Protein AF-A0A1L3GF11-F1 (afdb_monomer_lite)

Organism: Syntrophotalea acetylenica (NCBI:txid29542)

pLDDT: mean 91.68, std 8.53, range [42.62, 98.06]

Structure (mmCIF, N/CA/C/O backbone):
data_AF-A0A1L3GF11-F1
#
_entry.id   AF-A0A1L3GF11-F1
#
loop_
_atom_site.group_PDB
_atom_site.id
_atom_site.type_symbol
_atom_site.label_atom_id
_atom_site.label_alt_id
_atom_site.label_comp_id
_atom_site.label_asym_id
_atom_site.label_entity_id
_atom_site.label_seq_id
_atom_site.pdbx_PDB_ins_code
_atom_site.Cartn_x
_atom_site.Cartn_y
_a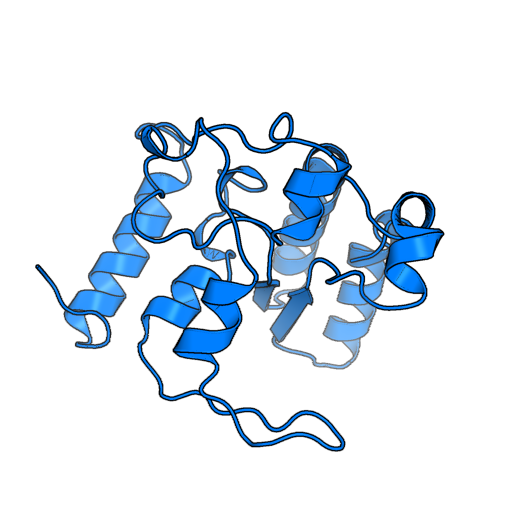tom_site.Cartn_z
_atom_site.occupancy
_atom_site.B_iso_or_equiv
_atom_site.auth_seq_id
_atom_site.auth_comp_id
_atom_site.auth_asym_id
_atom_site.auth_atom_id
_atom_site.pdbx_PDB_model_num
ATOM 1 N N . MET A 1 1 ? 3.833 -5.195 6.560 1.00 92.50 1 MET A N 1
ATOM 2 C CA . MET A 1 1 ? 3.143 -6.460 6.223 1.00 92.50 1 MET A 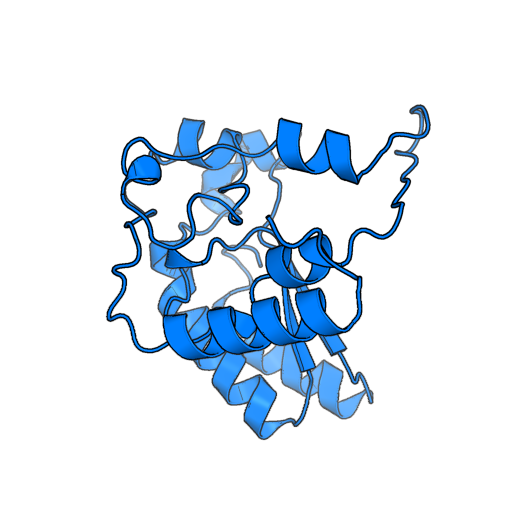CA 1
ATOM 3 C C . MET A 1 1 ? 4.131 -7.422 5.569 1.00 92.50 1 MET A C 1
ATOM 5 O O . MET A 1 1 ? 4.321 -7.370 4.363 1.00 92.50 1 MET A O 1
ATOM 9 N N . SER A 1 2 ? 4.842 -8.232 6.353 1.00 92.56 2 SER A N 1
ATOM 10 C CA . SER A 1 2 ? 5.768 -9.237 5.811 1.00 92.56 2 SER A CA 1
ATOM 11 C C . SER A 1 2 ? 5.045 -10.567 5.609 1.00 92.56 2 SER A C 1
ATOM 13 O O . SER A 1 2 ? 4.035 -10.832 6.258 1.00 92.56 2 SER A O 1
ATOM 15 N N . ARG A 1 3 ? 5.593 -11.444 4.765 1.00 93.06 3 ARG A N 1
ATOM 16 C CA . ARG A 1 3 ? 5.060 -12.791 4.512 1.00 93.06 3 ARG A CA 1
ATOM 17 C C . ARG A 1 3 ? 4.774 -13.547 5.817 1.00 93.06 3 ARG A C 1
ATOM 19 O O . ARG A 1 3 ? 3.731 -14.172 5.949 1.00 93.06 3 ARG A O 1
ATOM 26 N N . GLY A 1 4 ? 5.661 -13.424 6.807 1.00 91.56 4 GLY A N 1
ATOM 27 C CA . GLY A 1 4 ? 5.532 -14.096 8.103 1.00 91.56 4 GLY A CA 1
ATOM 28 C C . GLY A 1 4 ? 4.427 -13.565 9.026 1.00 91.56 4 GLY A C 1
ATOM 29 O O . GLY A 1 4 ? 4.108 -14.237 10.005 1.00 91.56 4 GLY A O 1
ATOM 30 N N . ASN A 1 5 ? 3.847 -12.387 8.759 1.00 91.62 5 ASN A N 1
ATOM 31 C CA . ASN A 1 5 ? 2.800 -11.812 9.611 1.00 91.62 5 ASN A CA 1
ATOM 32 C C . ASN A 1 5 ? 1.459 -11.544 8.918 1.00 91.62 5 ASN A C 1
ATOM 34 O O . ASN A 1 5 ? 0.527 -11.134 9.605 1.00 91.62 5 ASN A O 1
ATOM 38 N N . LEU A 1 6 ? 1.322 -11.828 7.617 1.00 91.44 6 LEU A N 1
ATOM 39 C CA . LEU A 1 6 ? 0.082 -11.572 6.871 1.00 91.44 6 LEU A CA 1
ATOM 40 C C . LEU A 1 6 ? -1.158 -12.205 7.502 1.00 91.44 6 LEU A C 1
ATOM 42 O O . LEU A 1 6 ? -2.163 -11.531 7.701 1.00 91.44 6 LEU A O 1
ATOM 46 N N . SER A 1 7 ? -1.070 -13.477 7.888 1.00 89.62 7 SER A N 1
ATOM 47 C CA . SER A 1 7 ? -2.189 -14.196 8.508 1.00 89.62 7 SER A CA 1
ATOM 48 C C . SER A 1 7 ? -2.552 -13.686 9.906 1.00 89.62 7 SER A C 1
ATOM 50 O O . SER A 1 7 ? -3.580 -14.070 10.454 1.00 89.62 7 SER A O 1
ATOM 52 N N . ARG A 1 8 ? -1.717 -12.827 10.502 1.00 93.12 8 ARG A N 1
ATOM 53 C CA . ARG A 1 8 ? -1.891 -12.310 11.865 1.00 93.12 8 ARG A CA 1
ATOM 54 C C . ARG A 1 8 ? -2.375 -10.864 11.897 1.00 93.12 8 ARG A C 1
ATOM 56 O O . ARG A 1 8 ? -2.643 -10.363 12.985 1.00 93.12 8 ARG A O 1
ATOM 63 N N . LEU A 1 9 ? -2.506 -10.196 10.746 1.00 94.19 9 LEU A N 1
ATOM 64 C CA . LEU A 1 9 ? -2.824 -8.765 10.689 1.00 94.19 9 LEU A CA 1
ATOM 65 C C . LEU A 1 9 ? -4.151 -8.428 11.386 1.00 94.19 9 LEU A C 1
ATOM 67 O O . LEU A 1 9 ? -4.190 -7.476 12.158 1.00 94.19 9 LEU A O 1
ATOM 71 N N . GLY A 1 10 ? -5.201 -9.235 11.198 1.00 93.31 10 GLY A N 1
ATOM 72 C CA . GLY A 1 10 ? -6.487 -9.028 11.881 1.00 93.31 10 GLY A CA 1
ATOM 73 C C . GLY A 1 10 ? -6.386 -9.166 13.406 1.00 93.31 10 GLY A C 1
ATOM 74 O O . GLY A 1 10 ? -6.903 -8.332 14.144 1.00 93.31 10 GLY A O 1
ATOM 75 N N . GLY A 1 11 ? -5.640 -10.164 13.894 1.00 93.94 11 GLY A N 1
ATOM 76 C CA . GLY A 1 11 ? -5.392 -10.339 15.330 1.00 93.94 11 GLY A CA 1
ATOM 77 C C . GLY A 1 11 ? -4.563 -9.201 15.935 1.00 93.94 11 GLY A C 1
ATOM 78 O O . GLY A 1 11 ? -4.845 -8.755 17.043 1.00 93.94 11 GLY A O 1
ATOM 79 N N . MET A 1 12 ? -3.578 -8.683 15.195 1.00 94.94 12 MET A N 1
ATOM 80 C CA . MET A 1 12 ? -2.831 -7.487 15.601 1.00 94.94 12 MET A CA 1
ATOM 81 C C . MET A 1 12 ? -3.745 -6.262 15.680 1.00 94.94 12 MET A C 1
ATOM 83 O O . MET A 1 12 ? -3.674 -5.512 16.649 1.00 94.94 12 MET A O 1
ATOM 87 N N . LEU A 1 13 ? -4.629 -6.085 14.694 1.00 96.88 13 LEU A N 1
ATOM 88 C CA . LEU A 1 13 ? -5.568 -4.969 14.668 1.00 96.88 13 LEU A CA 1
ATOM 89 C C . LEU A 1 13 ? -6.533 -4.997 15.855 1.00 96.88 13 LEU A C 1
ATOM 91 O O . LEU A 1 13 ? -6.776 -3.951 16.449 1.00 96.88 13 LEU A O 1
ATOM 95 N N . LYS A 1 14 ? -7.004 -6.184 16.252 1.00 96.38 14 LYS A N 1
ATOM 96 C CA . LYS A 1 14 ? -7.806 -6.361 17.468 1.00 96.38 14 LYS A CA 1
ATOM 97 C C . LYS A 1 14 ? -7.077 -5.845 18.710 1.00 96.38 14 LYS A C 1
ATOM 99 O O . LYS A 1 14 ? -7.627 -5.037 19.449 1.00 96.38 14 LYS A O 1
ATOM 104 N N . ILE A 1 15 ? -5.820 -6.250 18.902 1.00 97.25 15 ILE A N 1
ATOM 105 C CA . ILE A 1 15 ? -5.001 -5.792 20.038 1.00 97.25 15 ILE A CA 1
ATOM 106 C C . ILE A 1 15 ? -4.836 -4.264 20.003 1.00 97.25 15 ILE A C 1
ATOM 108 O O . ILE A 1 15 ? -4.911 -3.601 21.038 1.00 97.25 15 ILE A O 1
ATOM 112 N N . TYR A 1 16 ? -4.632 -3.684 18.816 1.00 97.19 16 TYR A N 1
ATOM 113 C CA . TYR A 1 16 ? -4.537 -2.231 18.654 1.00 97.19 16 TYR A CA 1
ATOM 114 C C . TYR A 1 16 ? -5.846 -1.526 19.025 1.00 97.19 16 TYR A C 1
ATOM 116 O O . TYR A 1 16 ? -5.808 -0.531 19.752 1.00 97.19 16 TYR A O 1
ATOM 124 N N . ALA A 1 17 ? -6.988 -2.060 18.594 1.00 96.94 17 ALA A N 1
ATOM 125 C CA . ALA A 1 17 ? -8.306 -1.539 18.939 1.00 96.94 17 ALA A CA 1
ATOM 126 C C . ALA A 1 17 ? -8.552 -1.569 20.457 1.00 96.94 17 ALA A C 1
ATOM 128 O O . ALA A 1 17 ? -8.909 -0.548 21.045 1.00 96.94 17 ALA A O 1
ATOM 129 N N . GLU A 1 18 ? -8.269 -2.703 21.107 1.00 97.56 18 GLU A N 1
ATOM 130 C CA . GLU A 1 18 ? -8.373 -2.881 22.565 1.00 97.56 18 GLU A CA 1
ATOM 131 C C . GLU A 1 18 ? -7.439 -1.934 23.337 1.00 97.56 18 GLU A C 1
ATOM 133 O O . GLU A 1 18 ? -7.758 -1.498 24.441 1.00 97.56 18 GLU A O 1
ATOM 138 N N . SER A 1 19 ? -6.315 -1.549 22.730 1.00 97.62 19 SER A N 1
ATOM 139 C CA . SER A 1 19 ? -5.373 -0.568 23.285 1.00 97.62 19 SER A CA 1
ATOM 140 C C . SER A 1 19 ? -5.788 0.892 23.037 1.00 97.62 19 SER A C 1
ATOM 142 O O . SER A 1 19 ? -5.051 1.813 23.387 1.00 97.62 19 SER A O 1
ATOM 144 N N . GLY A 1 20 ? -6.945 1.133 22.412 1.00 97.38 20 GLY A N 1
ATOM 145 C CA . GLY A 1 20 ? -7.471 2.469 22.127 1.00 97.38 20 GLY A CA 1
ATOM 146 C C . GLY A 1 20 ? -6.884 3.145 20.883 1.00 97.38 20 GLY A C 1
ATOM 147 O O . GLY A 1 20 ? -7.130 4.336 20.669 1.00 97.38 20 GLY A O 1
ATOM 148 N N . VAL A 1 21 ? -6.136 2.419 20.044 1.00 97.88 21 VAL A N 1
ATOM 149 C CA . VAL A 1 21 ? -5.597 2.954 18.785 1.00 97.88 21 VAL A CA 1
ATOM 150 C C . VAL A 1 21 ? -6.745 3.304 17.839 1.00 97.88 21 VAL A C 1
ATOM 152 O O . VAL A 1 21 ? -7.630 2.495 17.585 1.00 97.88 21 VAL A O 1
ATOM 155 N N . LYS A 1 22 ? -6.722 4.524 17.291 1.00 96.69 22 LYS A N 1
ATOM 156 C CA . LYS A 1 22 ? -7.771 5.029 16.384 1.00 96.69 22 LYS A CA 1
ATOM 157 C C . LYS A 1 22 ? -7.421 4.927 14.908 1.00 96.69 22 LYS A C 1
ATOM 159 O O . LYS A 1 22 ? -8.317 4.967 14.068 1.00 96.69 22 LYS A O 1
ATOM 164 N N . ARG A 1 23 ? -6.130 4.827 14.589 1.00 96.88 23 ARG A N 1
ATOM 165 C CA . ARG A 1 23 ? -5.649 4.714 13.215 1.00 96.88 23 ARG A CA 1
ATOM 166 C C . ARG A 1 23 ? -4.415 3.830 13.125 1.00 96.88 23 ARG A C 1
ATOM 168 O O . ARG A 1 23 ? -3.504 3.988 13.934 1.00 96.88 23 ARG A O 1
ATOM 175 N N . VAL A 1 24 ? -4.365 2.963 12.118 1.00 97.56 24 VAL A N 1
ATOM 176 C CA . VAL A 1 24 ? -3.209 2.107 11.827 1.00 97.56 24 VAL A CA 1
ATOM 177 C C . VAL A 1 24 ? -2.843 2.218 10.350 1.00 97.56 24 VAL A C 1
ATOM 179 O O . VAL A 1 24 ? -3.650 1.909 9.479 1.00 97.56 24 VAL A O 1
ATOM 182 N N . ASN A 1 25 ? -1.608 2.626 10.065 1.00 96.69 25 ASN A N 1
ATOM 183 C CA . ASN A 1 25 ? -1.041 2.527 8.724 1.00 96.69 25 ASN A CA 1
ATOM 184 C C . ASN A 1 25 ? -0.343 1.168 8.568 1.00 96.69 25 ASN A C 1
ATOM 186 O O . ASN A 1 25 ? 0.507 0.790 9.378 1.00 96.69 25 ASN A O 1
ATOM 190 N N . PHE A 1 26 ? -0.695 0.438 7.515 1.00 96.88 26 PHE A N 1
ATOM 191 C CA . PHE A 1 26 ? -0.062 -0.821 7.159 1.00 96.88 26 PHE A CA 1
ATOM 192 C C . PHE A 1 26 ? 0.853 -0.621 5.951 1.00 96.88 26 PHE A C 1
ATOM 194 O O . PHE A 1 26 ? 0.399 -0.490 4.816 1.00 96.88 26 PHE A O 1
ATOM 201 N N . ALA A 1 27 ? 2.164 -0.660 6.182 1.00 95.06 27 ALA A N 1
ATOM 202 C CA . ALA A 1 27 ? 3.150 -0.507 5.117 1.00 95.06 27 ALA A CA 1
ATOM 203 C C . ALA A 1 27 ? 3.544 -1.842 4.467 1.00 95.06 27 ALA A C 1
ATOM 205 O O . ALA A 1 27 ? 3.843 -2.838 5.150 1.00 95.06 27 ALA A O 1
ATOM 206 N N . TYR A 1 28 ? 3.590 -1.864 3.134 1.00 95.94 28 TYR A N 1
ATOM 207 C CA . TYR A 1 28 ? 4.244 -2.928 2.381 1.00 95.94 28 TYR A CA 1
ATOM 208 C C . TYR A 1 28 ? 5.776 -2.758 2.461 1.00 95.94 28 TYR A C 1
ATOM 210 O O . TYR A 1 28 ? 6.278 -1.659 2.205 1.00 95.94 28 TYR A O 1
ATOM 218 N N . PRO A 1 29 ? 6.554 -3.795 2.832 1.00 94.19 29 PRO A N 1
ATOM 219 C CA . PRO A 1 29 ? 7.944 -3.599 3.232 1.00 94.19 29 PRO A CA 1
ATOM 220 C C . PRO A 1 29 ? 8.841 -3.135 2.077 1.00 94.19 29 PRO A C 1
ATOM 222 O O . PRO A 1 29 ? 8.841 -3.730 1.001 1.00 94.19 29 PRO A O 1
ATOM 225 N N . HIS A 1 30 ? 9.665 -2.121 2.339 1.00 92.44 30 HIS A N 1
ATOM 226 C CA . HIS A 1 30 ? 10.768 -1.714 1.469 1.00 92.44 30 HIS A CA 1
ATOM 227 C C . HIS A 1 30 ? 12.010 -2.553 1.811 1.00 92.44 30 HIS A C 1
ATOM 229 O O . HIS A 1 30 ? 12.667 -2.334 2.834 1.00 92.44 30 HIS A O 1
ATOM 235 N N . ALA A 1 31 ? 12.302 -3.591 1.023 1.00 92.12 31 ALA A N 1
ATOM 236 C CA . ALA A 1 31 ? 13.336 -4.562 1.382 1.00 92.12 31 ALA A CA 1
ATOM 237 C C . ALA A 1 31 ? 14.736 -4.081 0.977 1.00 92.12 31 ALA A C 1
ATOM 239 O O . ALA A 1 31 ? 15.235 -4.397 -0.097 1.00 92.12 31 ALA A O 1
ATOM 240 N N . LEU A 1 32 ? 15.416 -3.375 1.877 1.00 90.44 32 LEU A N 1
ATOM 241 C CA . LEU A 1 32 ? 16.806 -2.946 1.694 1.00 90.44 32 LEU A CA 1
ATOM 242 C C . LEU A 1 32 ? 17.801 -3.822 2.476 1.00 90.44 32 LEU A C 1
ATOM 244 O O . LEU A 1 32 ? 17.425 -4.663 3.294 1.00 90.44 32 LEU A O 1
ATOM 248 N N . GLY A 1 33 ? 19.100 -3.658 2.207 1.00 91.88 33 GLY A N 1
ATOM 249 C CA . GLY A 1 33 ? 20.174 -4.320 2.961 1.00 91.88 33 GLY A CA 1
ATOM 250 C C . GLY A 1 33 ? 20.036 -5.848 3.032 1.00 91.88 33 GLY A C 1
ATOM 251 O O . GLY A 1 33 ? 19.972 -6.531 2.010 1.00 91.88 33 GLY A O 1
ATOM 252 N N . ASN A 1 34 ? 19.988 -6.408 4.244 1.00 93.38 34 ASN A N 1
ATOM 253 C CA . ASN A 1 34 ? 19.814 -7.854 4.437 1.00 93.38 34 ASN A CA 1
ATOM 254 C C . ASN A 1 34 ? 18.406 -8.350 4.074 1.00 93.38 34 ASN A C 1
ATOM 256 O O . ASN A 1 34 ? 18.266 -9.507 3.672 1.00 93.38 34 ASN A O 1
ATOM 260 N N . ALA A 1 35 ? 17.379 -7.496 4.144 1.00 92.31 35 ALA A N 1
ATOM 261 C CA . ALA A 1 35 ? 16.036 -7.869 3.713 1.00 92.31 35 ALA A CA 1
ATOM 262 C C . ALA A 1 35 ? 15.993 -8.123 2.199 1.00 92.31 35 ALA A C 1
ATOM 264 O O . ALA A 1 35 ? 15.369 -9.085 1.765 1.00 92.31 35 ALA A O 1
ATOM 265 N N . ARG A 1 36 ? 16.750 -7.354 1.400 1.00 94.38 36 ARG A N 1
ATOM 266 C CA . ARG A 1 36 ? 16.929 -7.600 -0.046 1.00 94.38 36 ARG A CA 1
ATOM 267 C C . ARG A 1 36 ? 17.490 -8.995 -0.338 1.00 94.38 36 ARG A C 1
ATOM 269 O O . ARG A 1 36 ? 17.017 -9.683 -1.247 1.00 94.38 36 ARG A O 1
ATOM 276 N N . LYS A 1 37 ? 18.509 -9.420 0.420 1.00 94.50 37 LYS A N 1
ATOM 277 C CA . LYS A 1 37 ? 19.136 -10.746 0.259 1.00 94.50 37 LYS A CA 1
ATOM 278 C C . LYS A 1 37 ? 18.146 -11.875 0.557 1.00 94.50 37 LYS A C 1
ATOM 280 O O . LYS A 1 37 ? 18.169 -12.895 -0.118 1.00 94.50 37 LYS A O 1
ATOM 285 N N . ASN A 1 38 ? 17.234 -11.641 1.499 1.00 93.81 38 ASN A N 1
ATOM 286 C CA . ASN A 1 38 ? 16.234 -12.600 1.971 1.00 93.81 38 ASN A CA 1
ATOM 287 C C . ASN A 1 38 ? 14.812 -12.291 1.471 1.00 93.81 38 ASN A C 1
ATOM 289 O O . ASN A 1 38 ? 13.833 -12.713 2.083 1.00 93.81 38 ASN A O 1
ATOM 293 N N . ARG A 1 39 ? 14.680 -11.546 0.366 1.00 94.06 39 ARG A N 1
ATOM 294 C CA . ARG A 1 39 ? 13.395 -10.997 -0.101 1.00 94.06 39 ARG A CA 1
ATOM 295 C C . ARG A 1 39 ? 12.292 -12.043 -0.233 1.00 94.06 39 ARG A C 1
ATOM 297 O O . ARG A 1 39 ? 11.171 -11.774 0.164 1.00 94.06 39 ARG A O 1
ATOM 304 N N . HIS A 1 40 ? 12.614 -13.244 -0.706 1.00 90.75 40 HIS A N 1
ATOM 305 C CA . HIS A 1 40 ? 11.636 -14.317 -0.919 1.00 90.75 40 HIS A CA 1
ATOM 306 C C . HIS A 1 40 ? 11.021 -14.828 0.389 1.00 90.75 40 HIS A C 1
ATOM 308 O O . HIS A 1 40 ? 9.871 -15.253 0.407 1.00 90.75 40 HIS A O 1
ATOM 314 N N . LEU A 1 41 ? 11.760 -14.728 1.497 1.00 91.19 41 LEU A N 1
ATOM 315 C CA . LEU A 1 41 ? 11.284 -15.110 2.827 1.00 91.19 41 LEU A CA 1
ATOM 316 C C . LEU A 1 41 ? 10.417 -14.019 3.468 1.00 91.19 41 LEU A C 1
ATOM 318 O O . LEU A 1 41 ? 9.549 -14.317 4.284 1.00 91.19 41 LEU A O 1
ATOM 322 N N . LEU A 1 42 ? 10.666 -12.752 3.126 1.00 92.88 42 LEU A N 1
ATOM 323 C CA . LEU A 1 42 ? 10.094 -11.598 3.824 1.00 92.88 42 LEU A CA 1
ATOM 324 C C . LEU A 1 42 ? 8.961 -10.922 3.058 1.00 92.88 42 LEU A C 1
ATOM 326 O O . LEU A 1 42 ? 8.002 -10.462 3.677 1.00 92.88 42 LEU A O 1
ATOM 330 N N . LEU A 1 43 ? 9.079 -10.832 1.737 1.00 94.75 43 LEU A N 1
ATOM 331 C CA . LEU A 1 43 ? 8.142 -10.120 0.885 1.00 94.75 43 LEU A CA 1
ATOM 332 C C . LEU A 1 43 ? 7.072 -11.075 0.351 1.00 94.75 43 LEU A C 1
ATOM 334 O O . LEU A 1 43 ? 7.405 -12.057 -0.324 1.00 94.75 43 LEU A O 1
ATOM 338 N N . PRO A 1 44 ? 5.792 -10.810 0.639 1.00 94.56 44 PRO A N 1
ATOM 339 C CA . PRO A 1 44 ? 4.701 -11.439 -0.084 1.00 94.56 44 PRO A CA 1
ATOM 340 C C . PRO A 1 44 ? 4.532 -10.775 -1.453 1.00 94.56 44 PRO A C 1
ATOM 342 O O . PRO A 1 44 ? 4.707 -9.569 -1.578 1.00 94.56 44 PRO A O 1
ATOM 345 N N . ARG A 1 45 ? 4.161 -11.531 -2.483 1.00 94.69 45 ARG A N 1
ATOM 346 C CA . ARG A 1 45 ? 3.675 -10.940 -3.731 1.00 94.69 45 ARG A CA 1
ATOM 347 C C . ARG A 1 45 ? 2.362 -10.211 -3.479 1.00 94.69 45 ARG A C 1
ATOM 349 O O . ARG A 1 45 ? 1.578 -10.616 -2.624 1.00 94.69 45 ARG A O 1
ATOM 356 N N . TYR A 1 46 ? 2.071 -9.186 -4.270 1.00 95.25 46 TYR A N 1
ATOM 357 C CA . TYR A 1 46 ? 0.794 -8.481 -4.185 1.00 95.25 46 TYR A CA 1
ATOM 358 C C . TYR A 1 46 ? -0.410 -9.410 -4.432 1.00 95.25 46 TYR A C 1
ATOM 360 O O . TYR A 1 46 ? -1.418 -9.261 -3.748 1.00 95.25 46 TYR A O 1
ATOM 368 N N . THR A 1 47 ? -0.305 -10.434 -5.294 1.00 92.06 47 THR A N 1
ATOM 369 C CA . THR A 1 47 ? -1.371 -11.451 -5.432 1.00 92.06 47 THR A CA 1
ATOM 370 C C . THR A 1 47 ? -1.619 -12.257 -4.159 1.00 92.06 47 THR A C 1
ATOM 372 O O . THR A 1 47 ? -2.723 -12.745 -3.958 1.00 92.06 47 THR A O 1
ATOM 375 N N . GLU A 1 48 ? -0.611 -12.407 -3.295 1.00 91.50 48 GLU A N 1
ATOM 376 C CA . GLU A 1 48 ? -0.752 -13.077 -1.995 1.00 91.50 48 GLU A CA 1
ATOM 377 C C . GLU A 1 48 ? -1.346 -12.136 -0.933 1.00 91.50 48 GLU A C 1
ATOM 379 O O . GLU A 1 48 ? -1.828 -12.602 0.096 1.00 91.50 48 GLU A O 1
ATOM 384 N N . LEU A 1 49 ? -1.319 -10.817 -1.166 1.00 91.56 49 LEU A N 1
ATOM 385 C CA . LEU A 1 49 ? -1.870 -9.827 -0.242 1.00 91.56 49 LEU A CA 1
ATOM 386 C C . LEU A 1 49 ? -3.386 -9.697 -0.351 1.00 91.56 49 LEU A C 1
ATOM 388 O O . LEU A 1 49 ? -4.022 -9.577 0.689 1.00 91.56 49 LEU A O 1
ATOM 392 N N . GLY A 1 50 ? -3.951 -9.706 -1.565 1.00 82.38 50 GLY A N 1
ATOM 393 C CA . GLY A 1 50 ? -5.339 -9.290 -1.833 1.00 82.38 50 GLY A CA 1
ATOM 394 C C . GLY A 1 50 ? -6.360 -9.807 -0.812 1.00 82.38 50 GLY A C 1
ATOM 395 O O . GLY A 1 50 ? -6.934 -9.017 -0.065 1.00 82.38 50 GLY A O 1
ATOM 396 N N . GLY A 1 51 ? -6.493 -11.131 -0.682 1.00 86.06 51 GLY A N 1
ATOM 397 C CA . GLY A 1 51 ? -7.439 -11.736 0.267 1.00 86.06 51 GLY A CA 1
ATOM 398 C C . GLY A 1 51 ? -7.123 -11.453 1.743 1.00 86.06 51 GLY A C 1
ATOM 399 O O . GLY A 1 51 ? -8.031 -11.289 2.555 1.00 86.06 51 GLY A O 1
ATOM 400 N N . CYS A 1 52 ? -5.843 -11.334 2.114 1.00 92.50 52 CYS A N 1
ATOM 401 C CA . CYS A 1 52 ? -5.463 -10.936 3.473 1.00 92.50 52 CYS A CA 1
ATOM 402 C C . CYS A 1 52 ? -5.825 -9.474 3.767 1.00 92.50 52 CYS A C 1
ATOM 404 O O . CYS A 1 52 ? -6.204 -9.161 4.895 1.00 92.50 52 CYS A O 1
ATOM 406 N N . LEU A 1 53 ? -5.704 -8.582 2.779 1.00 94.69 53 LEU A N 1
ATOM 407 C CA . LEU A 1 53 ? -6.059 -7.174 2.934 1.00 94.69 53 LEU A CA 1
ATOM 408 C C . LEU A 1 53 ? -7.572 -6.992 3.010 1.00 94.69 53 LEU A C 1
ATOM 410 O O . LEU A 1 53 ? -8.029 -6.248 3.866 1.00 94.69 53 LEU A O 1
ATOM 414 N N . GLU A 1 54 ? -8.352 -7.708 2.201 1.00 92.06 54 GLU A N 1
ATOM 415 C CA . GLU A 1 54 ? -9.818 -7.697 2.300 1.00 92.06 54 GLU A CA 1
ATOM 416 C C . GLU A 1 54 ? -10.298 -8.141 3.689 1.00 92.06 54 GLU A C 1
ATOM 418 O O . GLU A 1 54 ? -11.105 -7.454 4.316 1.00 92.06 54 GLU A O 1
ATOM 423 N N . ALA A 1 55 ? -9.734 -9.229 4.225 1.00 93.31 55 ALA A N 1
ATOM 424 C CA . ALA A 1 55 ? -10.041 -9.684 5.581 1.00 93.31 55 ALA A CA 1
ATOM 425 C C . ALA A 1 55 ? -9.642 -8.650 6.651 1.00 93.31 55 ALA A C 1
ATOM 427 O O . ALA A 1 55 ? -10.382 -8.417 7.606 1.00 93.31 55 ALA A O 1
ATOM 428 N N . LEU A 1 56 ? -8.484 -8.002 6.487 1.00 96.62 56 LEU A N 1
ATOM 429 C CA . LEU A 1 56 ? -8.031 -6.937 7.381 1.00 96.62 56 LEU A CA 1
ATOM 430 C C . LEU A 1 56 ? -8.947 -5.706 7.331 1.00 96.62 56 LEU A C 1
ATOM 432 O O . LEU A 1 56 ? -9.206 -5.106 8.370 1.00 96.62 56 LEU A O 1
ATOM 436 N N . ILE A 1 57 ? -9.442 -5.340 6.148 1.00 96.62 57 ILE A N 1
ATOM 437 C CA . ILE A 1 57 ? -10.396 -4.241 5.960 1.00 96.62 57 ILE A CA 1
ATOM 438 C C . ILE A 1 57 ? -11.711 -4.558 6.674 1.00 96.62 57 ILE A C 1
ATOM 440 O O . ILE A 1 57 ? -12.220 -3.705 7.398 1.00 96.62 57 ILE A O 1
ATOM 444 N N . GLY A 1 58 ? -12.220 -5.787 6.540 1.00 96.12 58 GLY A N 1
ATOM 445 C CA . GLY A 1 58 ? -13.399 -6.239 7.283 1.00 96.12 58 GLY A CA 1
ATOM 446 C C . GLY A 1 58 ? -13.202 -6.144 8.799 1.00 96.12 58 GLY A C 1
ATOM 447 O O . GLY A 1 58 ? -14.031 -5.565 9.495 1.00 96.12 58 GLY A O 1
ATOM 448 N N . ALA A 1 59 ? -12.056 -6.607 9.306 1.00 96.38 59 ALA A N 1
ATOM 449 C CA . ALA A 1 59 ? -11.721 -6.491 10.727 1.00 96.38 59 ALA A CA 1
ATOM 450 C C . ALA A 1 59 ? -11.603 -5.026 11.191 1.00 96.38 59 ALA A C 1
ATOM 452 O O . ALA A 1 59 ? -12.014 -4.683 12.294 1.00 96.38 59 ALA A O 1
ATOM 453 N N . ALA A 1 60 ? -11.060 -4.137 10.357 1.00 97.88 60 ALA A N 1
ATOM 454 C CA . ALA A 1 60 ? -10.968 -2.712 10.671 1.00 97.88 60 ALA A CA 1
ATOM 455 C C . ALA A 1 60 ? -12.339 -2.048 10.803 1.00 97.88 60 ALA A C 1
ATOM 457 O O . ALA A 1 60 ? -12.529 -1.209 11.683 1.00 97.88 60 ALA A O 1
ATOM 458 N N . GLN A 1 61 ? -13.289 -2.448 9.957 1.00 96.38 61 GLN A N 1
ATOM 459 C CA . GLN A 1 61 ? -14.678 -2.007 10.043 1.00 96.38 61 GLN A CA 1
ATOM 460 C C . GLN A 1 61 ? -15.353 -2.541 11.310 1.00 96.38 61 GLN A C 1
ATOM 462 O O . GLN A 1 61 ? -16.007 -1.772 12.006 1.00 96.38 61 GLN A O 1
ATOM 467 N N . GLU A 1 62 ? -15.150 -3.820 11.639 1.00 96.69 62 GLU A N 1
ATOM 468 C CA . GLU A 1 62 ? -15.682 -4.447 12.857 1.00 96.69 62 GLU A CA 1
ATOM 469 C C . GLU A 1 62 ? -15.172 -3.764 14.133 1.00 96.69 62 GLU A C 1
ATOM 471 O O . GLU A 1 62 ? -15.944 -3.504 15.052 1.00 96.69 62 GLU A O 1
ATOM 476 N N . PHE A 1 63 ? -13.877 -3.444 14.186 1.00 96.62 63 PHE A N 1
ATOM 477 C CA . PHE A 1 63 ? -13.248 -2.833 15.359 1.00 96.62 63 PHE A CA 1
ATOM 478 C C . PHE A 1 63 ? -13.293 -1.299 15.370 1.00 96.62 63 PHE A C 1
ATOM 480 O O . PHE A 1 63 ? -12.721 -0.685 16.270 1.00 96.62 63 PHE A O 1
ATOM 487 N N . GLU A 1 64 ? -13.928 -0.676 14.374 1.00 96.50 64 GLU A N 1
ATOM 488 C CA . GLU A 1 64 ? -14.004 0.783 14.207 1.00 96.50 64 GLU A CA 1
ATOM 489 C C . GLU A 1 64 ? -12.628 1.485 14.251 1.00 96.50 64 GLU A C 1
ATOM 491 O O . GLU A 1 64 ? -12.468 2.588 14.786 1.00 96.50 64 GLU A O 1
ATOM 496 N N . VAL A 1 65 ? -11.607 0.852 13.664 1.00 98.06 65 VAL A N 1
ATOM 497 C CA . VAL A 1 65 ? -10.251 1.408 13.556 1.00 98.06 65 VAL A CA 1
ATOM 498 C C . VAL A 1 65 ? -10.022 1.908 12.137 1.00 98.06 65 VAL A C 1
ATOM 500 O O . VAL A 1 65 ? -10.138 1.156 11.172 1.00 98.06 65 VAL A O 1
ATOM 503 N N . ALA A 1 66 ? -9.636 3.176 11.985 1.00 97.56 66 ALA A N 1
ATOM 504 C CA . ALA A 1 66 ? -9.267 3.695 10.674 1.00 97.56 66 ALA A CA 1
ATOM 505 C C . ALA A 1 66 ? -7.966 3.037 10.193 1.00 97.56 66 ALA A C 1
ATOM 507 O O . ALA A 1 66 ? -6.981 2.984 10.929 1.00 97.56 66 ALA A O 1
ATOM 508 N N . ILE A 1 67 ? -7.926 2.585 8.944 1.00 97.62 67 ILE A N 1
ATOM 509 C CA . ILE A 1 67 ? -6.708 2.027 8.355 1.00 97.62 67 ILE A CA 1
ATOM 510 C C . ILE A 1 67 ? -6.364 2.712 7.042 1.00 97.62 67 ILE A C 1
ATOM 512 O O . ILE A 1 67 ? -7.223 3.297 6.386 1.00 97.62 67 ILE A O 1
ATOM 516 N N . ASP A 1 68 ? -5.095 2.635 6.671 1.00 96.69 68 ASP A N 1
ATOM 517 C CA . ASP A 1 68 ? -4.605 2.996 5.348 1.00 96.69 68 ASP A CA 1
ATOM 518 C C . ASP A 1 68 ? -3.364 2.164 5.006 1.00 96.69 68 ASP A C 1
ATOM 520 O O . ASP A 1 68 ? -2.719 1.589 5.890 1.00 96.69 68 ASP A O 1
ATOM 524 N N . PHE A 1 69 ? -3.054 2.068 3.718 1.00 96.81 69 PHE A N 1
ATOM 525 C CA . PHE A 1 69 ? -1.979 1.236 3.204 1.00 96.81 69 PHE A CA 1
ATOM 526 C C . PHE A 1 69 ? -0.895 2.075 2.542 1.00 96.81 69 PHE A C 1
ATOM 528 O O . PHE A 1 69 ? -1.139 2.801 1.578 1.00 96.81 69 PHE A O 1
ATOM 535 N N . GLU A 1 70 ? 0.338 1.920 3.015 1.00 94.50 70 GLU A N 1
ATOM 536 C CA . GLU A 1 70 ? 1.512 2.499 2.371 1.00 94.50 70 GLU A CA 1
ATOM 537 C C . GLU A 1 70 ? 2.144 1.480 1.418 1.00 94.50 70 GLU A C 1
ATOM 539 O O . GLU A 1 70 ? 2.322 0.308 1.759 1.00 94.50 70 GLU A O 1
ATOM 544 N N . ALA A 1 71 ? 2.531 1.943 0.225 1.00 94.31 71 ALA A N 1
ATOM 545 C CA . ALA A 1 71 ? 3.197 1.131 -0.794 1.00 94.31 71 ALA A CA 1
ATOM 546 C C . ALA A 1 71 ? 2.389 -0.088 -1.285 1.00 94.31 71 ALA A C 1
ATOM 548 O O . ALA A 1 71 ? 2.962 -1.061 -1.787 1.00 94.31 71 ALA A O 1
ATOM 549 N N . VAL A 1 72 ? 1.063 -0.010 -1.175 1.00 96.44 72 VAL A N 1
ATOM 550 C CA . VAL A 1 72 ? 0.102 -0.925 -1.796 1.00 96.44 72 VAL A CA 1
ATOM 551 C C . VAL A 1 72 ? -0.587 -0.169 -2.937 1.00 96.44 72 VAL A C 1
ATOM 553 O O . VAL A 1 72 ? -1.354 0.748 -2.656 1.00 96.44 72 VAL A O 1
ATOM 556 N N . PRO A 1 73 ? -0.311 -0.507 -4.209 1.00 96.00 73 PRO A N 1
ATOM 557 C CA . PRO A 1 73 ? -0.938 0.159 -5.347 1.00 96.00 73 PRO A CA 1
ATOM 558 C C . PRO A 1 73 ? -2.456 -0.057 -5.401 1.00 96.00 73 PRO A C 1
ATOM 560 O O . PRO A 1 73 ? -2.954 -1.111 -5.005 1.00 96.00 73 PRO A O 1
ATOM 563 N N . PHE A 1 74 ? -3.181 0.884 -6.013 1.00 96.31 74 PHE A N 1
ATOM 564 C CA . PHE A 1 74 ? -4.637 0.809 -6.227 1.00 96.31 74 PHE A CA 1
ATOM 565 C C . PHE A 1 74 ? -5.128 -0.515 -6.824 1.00 96.31 74 PHE A C 1
ATOM 567 O O . PHE A 1 74 ? -6.190 -1.008 -6.457 1.00 96.31 74 PHE A O 1
ATOM 574 N N . CYS A 1 75 ? -4.348 -1.115 -7.725 1.00 95.75 75 CYS A N 1
ATOM 575 C CA . CYS A 1 75 ? -4.701 -2.377 -8.374 1.00 95.75 75 CYS A CA 1
ATOM 576 C C . CYS A 1 75 ? -4.672 -3.609 -7.458 1.00 95.75 75 CYS A C 1
ATOM 578 O O . CYS A 1 75 ? -5.186 -4.653 -7.848 1.00 95.75 75 CYS A O 1
ATOM 580 N N . VAL A 1 76 ? -4.101 -3.502 -6.255 1.00 95.56 76 VAL A N 1
ATOM 581 C CA . VAL A 1 76 ? -4.054 -4.599 -5.274 1.00 95.56 76 VAL A CA 1
ATOM 582 C C . VAL A 1 76 ? -5.336 -4.663 -4.442 1.00 95.56 76 VAL A C 1
ATOM 584 O O . VAL A 1 76 ? -5.735 -5.743 -4.022 1.00 95.56 76 VAL A O 1
ATOM 587 N N . ILE A 1 77 ? -5.992 -3.518 -4.231 1.00 94.75 77 ILE A N 1
ATOM 588 C CA . ILE A 1 77 ? -7.257 -3.387 -3.489 1.00 94.75 77 ILE A CA 1
ATOM 589 C C . ILE A 1 77 ? -8.258 -2.516 -4.273 1.00 94.75 77 ILE A C 1
ATOM 591 O O . ILE A 1 77 ? -8.714 -1.484 -3.776 1.00 94.75 77 ILE A O 1
ATOM 595 N N . PRO A 1 78 ? -8.627 -2.903 -5.509 1.00 94.00 78 PRO A N 1
ATOM 596 C CA . PRO A 1 78 ? -9.372 -2.035 -6.426 1.00 94.00 78 PRO A CA 1
ATOM 597 C C . PRO A 1 78 ? -10.775 -1.654 -5.930 1.00 94.00 78 PRO A C 1
ATOM 599 O O . PRO A 1 78 ? -11.320 -0.651 -6.385 1.00 94.00 78 PRO A O 1
ATOM 602 N N . ALA A 1 79 ? -11.351 -2.416 -4.994 1.00 93.75 79 ALA A N 1
ATOM 603 C CA . ALA A 1 79 ? -12.638 -2.123 -4.358 1.00 93.75 79 ALA A CA 1
ATOM 604 C C . ALA A 1 79 ? -12.556 -1.087 -3.215 1.00 93.75 79 ALA A C 1
ATOM 606 O O . ALA A 1 79 ? -13.585 -0.532 -2.818 1.00 93.75 79 ALA A O 1
ATOM 607 N N . PHE A 1 80 ? -11.349 -0.820 -2.700 1.00 94.88 80 PHE A N 1
ATOM 608 C CA . PHE A 1 80 ? -11.099 0.065 -1.555 1.00 94.88 80 PHE A CA 1
ATOM 609 C C . PHE A 1 80 ? -9.983 1.094 -1.828 1.00 94.88 80 PHE A C 1
ATOM 611 O O . PHE A 1 80 ? -9.052 1.231 -1.025 1.00 94.88 80 PHE A O 1
ATOM 618 N N . PRO A 1 81 ? -10.021 1.823 -2.959 1.00 94.50 81 PRO A N 1
ATOM 619 C CA . PRO A 1 81 ? -8.967 2.768 -3.321 1.00 94.50 81 PRO A CA 1
ATOM 620 C C . PRO A 1 81 ? -8.822 3.919 -2.318 1.00 94.50 81 PRO A C 1
ATOM 622 O O . PRO A 1 81 ? -7.744 4.498 -2.218 1.00 94.50 81 PRO A O 1
ATOM 625 N N . GLU A 1 82 ? -9.864 4.221 -1.536 1.00 93.31 82 GLU A N 1
ATOM 626 C CA . GLU A 1 82 ? -9.843 5.201 -0.447 1.00 93.31 82 GLU A CA 1
ATOM 627 C C . GLU A 1 82 ? -8.781 4.919 0.625 1.00 93.31 82 GLU A C 1
ATOM 629 O O . GLU A 1 82 ? -8.365 5.840 1.332 1.00 93.31 82 GLU A O 1
ATOM 634 N N . LEU A 1 83 ? -8.343 3.661 0.740 1.00 95.44 83 LEU A N 1
ATOM 635 C CA . LEU A 1 83 ? -7.357 3.213 1.721 1.00 95.44 83 LEU A CA 1
ATOM 636 C C . LEU A 1 83 ? -5.919 3.297 1.198 1.00 95.44 83 LEU A C 1
ATOM 638 O O . LEU A 1 83 ? -4.985 3.040 1.953 1.00 95.44 83 LEU A O 1
ATOM 642 N N . VAL A 1 84 ? -5.712 3.640 -0.075 1.00 95.88 84 VAL A N 1
ATOM 643 C CA . VAL A 1 84 ? -4.373 3.760 -0.662 1.00 95.88 84 VAL A CA 1
ATOM 644 C C . VAL A 1 84 ? -3.731 5.074 -0.224 1.00 95.88 84 VAL A C 1
ATOM 646 O O . VAL A 1 84 ? -4.259 6.162 -0.469 1.00 95.88 84 VAL A O 1
ATOM 649 N N . GLY A 1 85 ? -2.551 4.984 0.396 1.00 93.19 85 GLY A N 1
ATOM 650 C CA . GLY A 1 85 ? -1.865 6.122 1.011 1.00 93.19 85 GLY A CA 1
ATOM 651 C C . GLY A 1 85 ? -1.564 7.281 0.055 1.00 93.19 85 GLY A C 1
ATOM 652 O O . GLY A 1 85 ? -1.545 8.433 0.481 1.00 93.19 85 GLY A O 1
ATOM 653 N N . GLU A 1 86 ? -1.416 7.021 -1.246 1.00 91.62 86 GLU A N 1
ATOM 654 C CA . GLU A 1 86 ? -1.148 8.047 -2.265 1.00 91.62 86 GLU A CA 1
ATOM 655 C C . GLU A 1 86 ? -2.266 9.102 -2.350 1.00 91.62 86 GLU A C 1
ATOM 657 O O . GLU A 1 86 ? -1.979 10.274 -2.588 1.00 91.62 86 GLU A O 1
ATOM 662 N N . LEU A 1 87 ? -3.523 8.757 -2.029 1.00 90.50 87 LEU A N 1
ATOM 663 C CA . LEU A 1 87 ? -4.606 9.748 -1.920 1.00 90.50 87 LEU A CA 1
ATOM 664 C C . LEU A 1 87 ? -4.383 10.746 -0.775 1.00 90.50 87 LEU A C 1
ATOM 666 O O . LEU A 1 87 ? -4.831 11.893 -0.844 1.00 90.50 87 LEU A O 1
ATOM 670 N N . HIS A 1 88 ? -3.703 10.339 0.299 1.00 84.94 88 HIS A N 1
ATOM 671 C CA . HIS A 1 88 ? -3.309 11.251 1.371 1.00 84.94 88 HIS A CA 1
ATOM 672 C C . HIS A 1 88 ? -2.136 12.142 0.955 1.00 84.94 88 HIS A C 1
ATOM 674 O O . HIS A 1 88 ? -2.087 13.301 1.372 1.00 84.94 88 HIS A O 1
ATOM 680 N N . GLU A 1 89 ? -1.240 11.639 0.103 1.00 86.38 89 GLU A N 1
ATOM 681 C CA . GLU A 1 89 ? -0.115 12.399 -0.451 1.00 86.38 89 GLU A CA 1
ATOM 682 C C . GLU A 1 89 ? -0.564 13.513 -1.405 1.00 86.38 89 GLU A C 1
ATOM 684 O O . GLU A 1 89 ? 0.102 14.546 -1.487 1.00 86.38 89 GLU A O 1
ATOM 689 N N . LEU A 1 90 ? -1.728 13.365 -2.049 1.00 84.12 90 LEU A N 1
ATOM 690 C CA . LEU A 1 90 ? -2.309 14.410 -2.899 1.00 84.12 90 LEU A CA 1
ATOM 691 C C . LEU A 1 90 ? -2.585 15.719 -2.149 1.00 84.12 90 LEU A C 1
ATOM 693 O O . LEU A 1 90 ? -2.611 16.764 -2.779 1.00 84.12 90 LEU A O 1
ATOM 697 N N . ARG A 1 91 ? -2.732 15.701 -0.816 1.00 78.94 91 ARG A N 1
ATOM 698 C CA . ARG A 1 91 ? -3.018 16.903 -0.006 1.00 78.94 91 ARG A CA 1
ATOM 699 C C . ARG A 1 91 ? -1.915 17.969 -0.030 1.00 78.94 91 ARG A C 1
ATOM 701 O O . ARG A 1 91 ? -2.137 19.056 0.494 1.00 78.94 91 ARG A O 1
ATOM 708 N N . GLY A 1 92 ? -0.735 17.655 -0.570 1.00 69.50 92 GLY A N 1
ATOM 709 C CA . GLY A 1 92 ? 0.290 18.652 -0.884 1.00 69.50 92 GLY A CA 1
ATOM 710 C C . GLY A 1 92 ? 1.026 19.255 0.316 1.00 69.50 92 GLY A C 1
ATOM 711 O O . GLY A 1 92 ? 1.595 20.334 0.197 1.00 69.50 92 GLY A O 1
ATOM 712 N N . SER A 1 93 ? 1.050 18.592 1.476 1.00 76.75 93 SER A N 1
ATOM 713 C CA . SER A 1 93 ? 1.847 19.068 2.614 1.00 76.75 93 SER A CA 1
ATOM 714 C C . SER A 1 93 ? 3.346 18.877 2.355 1.00 76.75 93 SER A C 1
ATOM 716 O O . SER A 1 93 ? 3.761 17.791 1.939 1.00 76.75 93 SER A O 1
ATOM 718 N N . GLU A 1 94 ? 4.168 19.880 2.668 1.00 82.56 94 GLU A N 1
ATOM 719 C CA . GLU A 1 94 ? 5.623 19.714 2.705 1.00 82.56 94 GLU A CA 1
ATOM 720 C C . GLU A 1 94 ? 5.987 18.652 3.751 1.00 82.56 94 GLU A C 1
ATOM 722 O O . GLU A 1 94 ? 5.648 18.773 4.931 1.00 82.56 94 GLU A O 1
ATOM 727 N N . LYS A 1 95 ? 6.668 17.591 3.315 1.00 88.50 95 LYS A N 1
ATOM 728 C CA . LYS A 1 95 ? 7.119 16.500 4.180 1.00 88.50 95 LYS A CA 1
ATOM 729 C C . LYS A 1 95 ? 8.628 16.385 4.054 1.00 88.50 95 LYS A C 1
ATOM 731 O O . LYS A 1 95 ? 9.154 16.219 2.958 1.00 88.50 95 LYS A O 1
ATOM 736 N N . ARG A 1 96 ? 9.329 16.453 5.182 1.00 91.38 96 ARG A N 1
ATOM 737 C CA . ARG A 1 96 ? 10.785 16.298 5.249 1.00 91.38 96 ARG A CA 1
ATOM 738 C C . ARG A 1 96 ? 11.134 15.123 6.141 1.00 91.38 96 ARG A C 1
ATOM 740 O O . ARG A 1 96 ? 10.459 14.877 7.136 1.00 91.38 96 ARG A O 1
ATOM 747 N N . PHE A 1 97 ? 12.201 14.420 5.790 1.00 90.25 97 PHE A N 1
ATOM 748 C CA . PHE A 1 97 ? 12.747 13.343 6.608 1.00 90.25 97 PHE A CA 1
ATOM 749 C C . PHE A 1 97 ? 14.270 13.416 6.626 1.00 90.25 97 PHE A C 1
ATOM 751 O O . PHE A 1 97 ? 14.887 13.855 5.655 1.00 90.25 97 PHE A O 1
ATOM 758 N N . THR A 1 98 ? 14.871 12.968 7.723 1.00 92.50 98 THR A N 1
ATOM 759 C CA . THR A 1 98 ? 16.324 12.924 7.903 1.00 92.50 98 THR A CA 1
ATOM 760 C C . THR A 1 98 ? 16.698 11.494 8.268 1.00 92.50 98 THR A C 1
ATOM 762 O O . THR A 1 98 ? 16.482 11.088 9.412 1.00 92.50 98 THR A O 1
ATOM 765 N N . PRO A 1 99 ? 17.199 10.691 7.315 1.00 87.00 99 PRO A N 1
ATOM 766 C CA . PRO A 1 99 ? 17.719 9.373 7.640 1.00 87.00 99 PRO A CA 1
ATOM 767 C C . PRO A 1 99 ? 18.863 9.484 8.648 1.00 87.00 99 PRO A C 1
ATOM 769 O O . PRO A 1 99 ? 19.608 10.467 8.669 1.00 87.00 99 PRO A O 1
ATOM 772 N N . VAL A 1 100 ? 19.020 8.450 9.469 1.00 87.81 100 VAL A N 1
ATOM 773 C CA . VAL A 1 100 ? 20.141 8.367 10.406 1.00 87.81 100 VAL A CA 1
ATOM 774 C C . VAL A 1 100 ? 21.448 8.439 9.608 1.00 87.81 100 VAL A C 1
ATOM 776 O O . VAL A 1 100 ? 21.637 7.674 8.666 1.00 87.81 100 VAL A O 1
ATOM 779 N N . HIS A 1 101 ? 22.335 9.365 9.982 1.00 90.31 101 HIS A N 1
ATOM 780 C CA . HIS A 1 101 ? 23.610 9.642 9.300 1.00 90.31 101 HIS A CA 1
ATOM 781 C C . HIS A 1 101 ? 23.504 10.169 7.856 1.00 90.31 101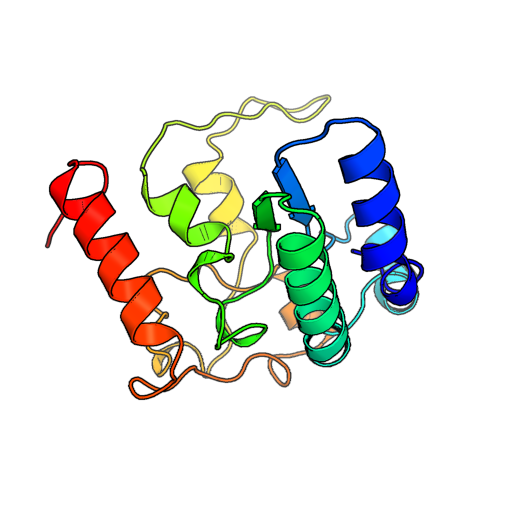 HIS A C 1
ATOM 783 O O . HIS A 1 101 ? 24.458 10.054 7.089 1.00 90.31 101 HIS A O 1
ATOM 789 N N . ASP A 1 102 ? 22.383 10.782 7.482 1.00 91.81 102 ASP A N 1
ATOM 790 C CA . ASP A 1 102 ? 22.184 11.360 6.150 1.00 91.81 102 ASP A CA 1
ATOM 791 C C . ASP A 1 102 ? 21.618 12.787 6.247 1.00 91.81 102 ASP A C 1
ATOM 793 O O . ASP A 1 102 ? 21.299 13.294 7.325 1.00 91.81 102 ASP A O 1
ATOM 797 N N . LYS A 1 103 ? 21.511 13.468 5.107 1.00 92.94 103 LYS A N 1
ATOM 798 C CA . LYS A 1 103 ? 20.938 14.813 5.016 1.00 92.94 103 LYS A CA 1
ATOM 799 C C . LYS A 1 103 ? 19.414 14.756 5.028 1.00 92.94 103 LYS A C 1
ATOM 801 O O . LYS A 1 103 ? 18.808 13.795 4.555 1.00 92.94 103 LYS A O 1
ATOM 806 N N . THR A 1 104 ? 18.795 15.836 5.499 1.00 94.75 104 THR A N 1
ATOM 807 C CA . THR A 1 104 ? 17.353 16.053 5.346 1.00 94.75 104 THR A CA 1
ATOM 808 C C . THR A 1 104 ? 16.986 16.102 3.868 1.00 94.75 104 THR A C 1
ATOM 810 O O . THR A 1 104 ? 17.647 16.779 3.079 1.00 94.75 104 THR A O 1
ATOM 813 N N . ARG A 1 105 ? 15.922 15.399 3.495 1.00 92.69 105 ARG A N 1
ATOM 814 C CA . ARG A 1 105 ? 15.420 15.302 2.123 1.00 92.69 105 ARG A CA 1
ATOM 815 C C . ARG A 1 105 ? 13.946 15.677 2.071 1.00 92.69 105 ARG A C 1
ATOM 817 O O . ARG A 1 105 ? 13.212 15.482 3.042 1.00 92.69 105 ARG A O 1
ATOM 824 N N . ASP A 1 106 ? 13.527 16.178 0.914 1.00 92.75 106 ASP A N 1
ATOM 825 C CA . ASP A 1 106 ? 12.115 16.343 0.581 1.00 92.75 106 ASP A CA 1
ATOM 826 C C . ASP A 1 106 ? 11.503 14.967 0.299 1.00 92.75 106 ASP A C 1
ATOM 828 O O . ASP A 1 106 ? 11.870 14.281 -0.661 1.00 92.75 106 ASP A O 1
ATOM 832 N N . TRP A 1 107 ? 10.575 14.555 1.157 1.00 90.62 107 TRP A N 1
ATOM 833 C CA . TRP A 1 107 ? 9.873 13.291 1.010 1.00 90.62 107 TRP A CA 1
ATOM 834 C C . TRP A 1 107 ? 8.984 13.282 -0.233 1.00 90.62 107 TRP A C 1
ATOM 836 O O . TRP A 1 107 ? 8.885 12.243 -0.881 1.00 90.62 107 TRP A O 1
ATOM 846 N N . ASN A 1 108 ? 8.422 14.429 -0.633 1.00 89.00 108 ASN A N 1
ATOM 847 C CA . ASN A 1 108 ? 7.594 14.536 -1.835 1.00 89.00 108 ASN A CA 1
ATOM 848 C C . ASN A 1 108 ? 8.386 14.255 -3.121 1.00 89.00 108 ASN A C 1
ATOM 850 O O . ASN A 1 108 ? 7.812 13.833 -4.126 1.00 89.00 108 ASN A O 1
ATOM 854 N N . HIS A 1 109 ? 9.701 14.441 -3.100 1.00 90.06 109 HIS A N 1
ATOM 855 C CA . HIS A 1 109 ? 10.566 14.027 -4.196 1.00 90.06 109 HIS A CA 1
ATOM 856 C C . HIS A 1 109 ? 11.088 12.600 -3.987 1.00 90.06 109 HIS A C 1
ATOM 858 O O . HIS A 1 109 ? 10.930 11.734 -4.850 1.00 90.06 109 HIS A O 1
ATOM 864 N N . ALA A 1 110 ? 11.665 12.332 -2.812 1.00 91.81 110 ALA A N 1
ATOM 865 C CA . ALA A 1 110 ? 12.355 11.080 -2.525 1.00 91.81 110 ALA A CA 1
ATOM 866 C C . ALA A 1 110 ? 11.447 9.850 -2.642 1.00 91.81 110 ALA A C 1
ATOM 868 O O . ALA A 1 110 ? 11.886 8.840 -3.189 1.00 91.81 110 ALA A O 1
ATOM 869 N N . ARG A 1 111 ? 10.185 9.930 -2.188 1.00 91.25 111 ARG A N 1
ATOM 870 C CA . ARG A 1 111 ? 9.262 8.785 -2.251 1.00 91.25 111 ARG A CA 1
ATOM 871 C C . ARG A 1 111 ? 8.965 8.360 -3.688 1.00 91.25 111 ARG A C 1
ATOM 873 O O . ARG A 1 111 ? 8.930 7.169 -3.947 1.00 91.25 111 ARG A O 1
ATOM 880 N N . ARG A 1 112 ? 8.844 9.303 -4.633 1.00 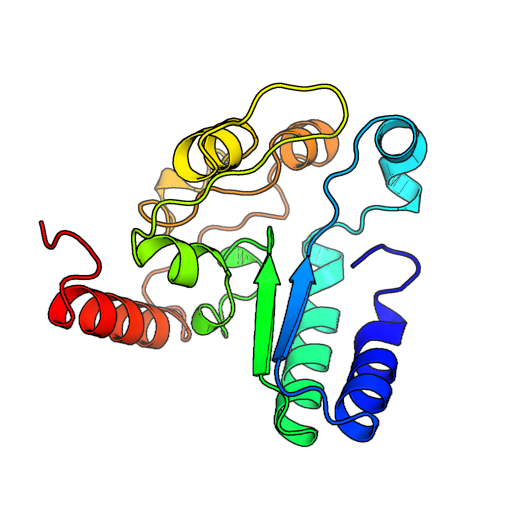92.62 112 ARG A N 1
ATOM 881 C CA . ARG A 1 112 ? 8.562 9.003 -6.052 1.00 92.62 112 ARG A CA 1
ATOM 882 C C . ARG A 1 112 ? 9.756 8.375 -6.751 1.00 92.62 112 ARG A C 1
ATOM 884 O O . ARG A 1 112 ? 9.581 7.489 -7.576 1.00 92.62 112 ARG A O 1
ATOM 891 N N . ALA A 1 113 ? 10.965 8.805 -6.396 1.00 94.38 113 ALA A N 1
ATOM 892 C CA . ALA A 1 113 ? 12.199 8.310 -7.002 1.00 94.38 113 ALA A CA 1
ATOM 893 C C . ALA A 1 113 ? 12.473 6.819 -6.717 1.00 94.38 113 ALA A C 1
ATOM 895 O O . ALA A 1 113 ? 13.251 6.189 -7.429 1.00 94.38 113 ALA A O 1
ATOM 896 N N . ILE A 1 114 ? 11.842 6.252 -5.685 1.00 94.62 114 ILE A N 1
ATOM 897 C CA . ILE A 1 114 ? 11.981 4.840 -5.291 1.00 94.62 114 ILE A CA 1
ATOM 898 C C . ILE A 1 114 ? 10.750 3.994 -5.653 1.00 94.62 114 ILE A C 1
ATOM 900 O O . ILE A 1 114 ? 10.618 2.857 -5.189 1.00 94.62 114 ILE A O 1
ATOM 904 N N . LYS A 1 115 ? 9.847 4.540 -6.476 1.00 96.44 115 LYS A N 1
ATOM 905 C CA . LYS A 1 115 ? 8.690 3.832 -7.025 1.00 96.44 115 LYS A CA 1
ATOM 906 C C . LYS A 1 115 ? 8.835 3.625 -8.524 1.00 96.44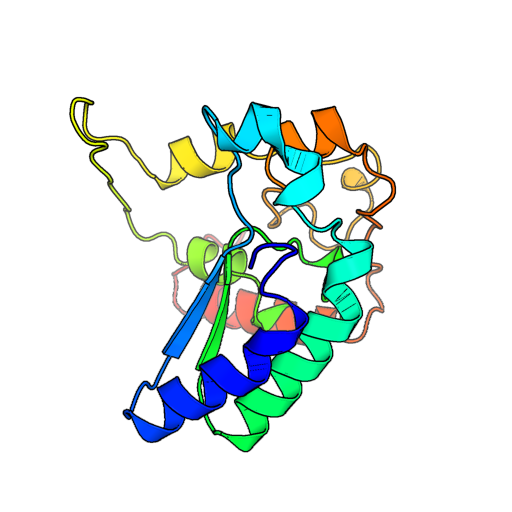 115 LYS A C 1
ATOM 908 O O . LYS A 1 115 ? 9.516 4.384 -9.212 1.00 96.44 115 LYS A O 1
ATOM 913 N N . ALA A 1 116 ? 8.164 2.600 -9.031 1.00 96.88 116 ALA A N 1
ATOM 914 C CA . ALA A 1 116 ? 8.096 2.326 -10.453 1.00 96.88 116 ALA A CA 1
ATOM 915 C C . ALA A 1 116 ? 6.741 1.738 -10.853 1.00 96.88 116 ALA A C 1
ATOM 917 O O . ALA A 1 116 ? 6.037 1.102 -10.062 1.00 96.88 116 ALA A O 1
ATOM 918 N N . LYS A 1 117 ? 6.407 1.941 -12.127 1.00 97.25 117 LYS A N 1
ATOM 919 C CA . LYS A 1 117 ? 5.188 1.465 -12.778 1.00 97.25 117 LYS A CA 1
ATOM 920 C C . LYS A 1 117 ? 5.508 0.375 -13.792 1.00 97.25 117 LYS A C 1
ATOM 922 O O . LYS A 1 117 ? 6.562 0.401 -14.424 1.00 97.25 117 LYS A O 1
ATOM 927 N N . GLY A 1 118 ? 4.580 -0.564 -13.951 1.00 95.81 118 GLY A N 1
ATOM 928 C CA . GLY A 1 118 ? 4.649 -1.574 -15.001 1.00 95.81 118 GLY A CA 1
ATOM 929 C C . GLY A 1 118 ? 4.173 -1.032 -16.360 1.00 95.81 118 GLY A C 1
ATOM 930 O O . GLY A 1 118 ? 3.465 -0.022 -16.405 1.00 95.81 118 GLY A O 1
ATOM 931 N N . PRO A 1 119 ? 4.485 -1.720 -17.472 1.00 96.12 119 PRO A N 1
ATOM 932 C CA . PRO A 1 119 ? 4.031 -1.354 -18.818 1.00 96.12 119 PRO A CA 1
ATOM 933 C C . PRO A 1 119 ? 2.511 -1.184 -18.965 1.00 96.12 119 PRO A C 1
ATOM 935 O O . PRO A 1 119 ? 2.052 -0.397 -19.790 1.00 96.12 119 PRO A O 1
ATOM 938 N N . GLY A 1 120 ? 1.712 -1.913 -18.179 1.00 96.25 120 GLY A N 1
ATOM 939 C CA . GLY A 1 120 ? 0.253 -1.795 -18.193 1.00 96.25 120 GLY A CA 1
ATOM 940 C C . GLY A 1 120 ? -0.287 -0.508 -17.562 1.00 96.25 120 GLY A C 1
ATOM 941 O O . GLY A 1 120 ? -1.422 -0.132 -17.850 1.00 96.25 120 GLY A O 1
ATOM 942 N N . CYS A 1 121 ? 0.496 0.180 -16.722 1.00 97.38 121 CYS A N 1
ATOM 943 C CA . CYS A 1 121 ? 0.006 1.308 -15.928 1.00 97.38 121 CYS A CA 1
ATOM 944 C C . CYS A 1 121 ? -0.511 2.473 -16.776 1.00 97.38 121 CYS A C 1
ATOM 946 O O . CYS A 1 121 ? -1.463 3.109 -16.351 1.00 97.38 121 CYS A O 1
ATOM 948 N N . SER A 1 122 ? 0.007 2.682 -17.988 1.00 96.44 122 SER A N 1
ATOM 949 C CA . SER A 1 122 ? -0.470 3.728 -18.908 1.00 96.44 122 SER A CA 1
ATOM 950 C C . SER A 1 122 ? -1.933 3.570 -19.342 1.00 96.44 122 SER A C 1
ATOM 952 O O . SER A 1 122 ? -2.525 4.510 -19.861 1.00 96.44 122 SER A O 1
ATOM 954 N N . ARG A 1 123 ? -2.528 2.385 -19.144 1.00 97.12 123 ARG A N 1
ATOM 955 C CA . ARG A 1 123 ? -3.952 2.109 -19.401 1.00 97.12 123 ARG A CA 1
ATOM 956 C C . ARG A 1 123 ? -4.805 2.094 -18.128 1.00 97.12 123 ARG A C 1
ATOM 958 O O . ARG A 1 123 ? -5.993 1.809 -18.199 1.00 97.12 123 ARG A O 1
ATOM 965 N N . CYS A 1 124 ? -4.206 2.325 -16.961 1.00 97.69 124 CYS A N 1
ATOM 966 C CA . CYS A 1 124 ? -4.892 2.291 -15.674 1.00 97.69 124 CYS A CA 1
ATOM 967 C C . CYS A 1 124 ? -5.583 3.629 -15.401 1.00 97.69 124 CYS A C 1
ATOM 969 O O . CYS A 1 124 ? -4.965 4.682 -15.547 1.00 97.69 124 CYS A O 1
ATOM 971 N N . VAL A 1 125 ? -6.815 3.598 -14.888 1.00 96.81 125 VAL A N 1
ATOM 972 C CA . VAL A 1 125 ? -7.549 4.817 -14.495 1.00 96.81 125 VAL A CA 1
ATOM 973 C C . VAL A 1 125 ? -6.811 5.648 -13.432 1.00 96.81 125 VAL A C 1
ATOM 975 O O . VAL A 1 125 ? -6.979 6.862 -13.352 1.00 96.81 125 VAL A O 1
ATOM 978 N N . TYR A 1 126 ? -5.944 5.010 -12.641 1.00 96.31 126 TYR A N 1
ATOM 979 C CA . TYR A 1 126 ? -5.155 5.660 -11.594 1.00 96.31 126 TYR A CA 1
ATOM 980 C C . TYR A 1 126 ? -3.747 6.074 -12.028 1.00 96.31 126 TYR A C 1
ATOM 982 O O . TYR A 1 126 ? -2.962 6.471 -11.168 1.00 96.31 126 TYR A O 1
ATOM 990 N N . ASP A 1 127 ? -3.389 5.987 -13.315 1.00 96.25 127 ASP A N 1
ATOM 991 C CA . ASP A 1 127 ? -2.018 6.270 -13.765 1.00 96.25 127 ASP A CA 1
ATOM 992 C C . ASP A 1 127 ? -1.531 7.648 -13.297 1.00 96.25 127 ASP A C 1
ATOM 994 O O . ASP A 1 127 ? -0.441 7.779 -12.754 1.00 96.25 127 ASP A O 1
ATOM 998 N N . MET A 1 128 ? -2.367 8.678 -13.378 1.00 92.62 128 MET A N 1
ATOM 999 C CA . MET A 1 128 ? -1.954 10.037 -13.012 1.00 92.62 128 MET A CA 1
ATOM 1000 C C . MET A 1 128 ? -1.652 10.238 -11.518 1.00 92.62 128 MET A C 1
ATOM 1002 O O . MET A 1 128 ? -0.916 11.163 -11.173 1.00 92.62 128 MET A O 1
ATOM 1006 N N . ILE A 1 129 ? -2.198 9.400 -10.630 1.00 93.31 129 ILE A N 1
ATOM 1007 C CA . ILE A 1 129 ? -2.105 9.597 -9.170 1.00 93.31 129 ILE A CA 1
ATOM 1008 C C . ILE A 1 129 ? -1.328 8.499 -8.441 1.00 93.31 129 ILE A C 1
ATOM 1010 O O . ILE A 1 129 ? -0.782 8.751 -7.370 1.00 93.31 129 ILE A O 1
ATOM 1014 N N . CYS A 1 130 ? -1.271 7.295 -9.005 1.00 95.50 130 CYS A N 1
ATOM 1015 C CA . CYS A 1 130 ? -0.513 6.175 -8.464 1.00 95.50 130 CYS A CA 1
ATOM 1016 C C . CYS A 1 130 ? 0.979 6.409 -8.718 1.00 95.50 130 CYS A C 1
ATOM 1018 O O . CYS A 1 130 ? 1.383 6.654 -9.857 1.00 95.50 130 CYS A O 1
ATOM 1020 N N . GLU A 1 131 ? 1.816 6.313 -7.687 1.00 95.50 131 GLU A N 1
ATOM 1021 C CA . GLU A 1 131 ? 3.272 6.434 -7.833 1.00 95.50 131 GLU A CA 1
ATOM 1022 C C . GLU A 1 131 ? 3.896 5.089 -8.243 1.00 95.50 131 GLU A C 1
ATOM 1024 O O . GLU A 1 131 ? 4.985 5.056 -8.814 1.00 95.50 131 GLU A O 1
ATOM 1029 N N . GLY A 1 132 ? 3.165 3.988 -8.036 1.00 95.62 132 GLY A N 1
ATOM 1030 C CA . GLY A 1 132 ? 3.555 2.629 -8.398 1.00 95.62 132 GLY A CA 1
ATOM 1031 C C . GLY A 1 132 ? 4.020 1.806 -7.195 1.00 95.62 132 GLY A C 1
ATOM 1032 O O . GLY A 1 132 ? 3.892 2.204 -6.037 1.00 95.62 132 GLY A O 1
ATOM 1033 N N . SER A 1 133 ? 4.562 0.615 -7.450 1.00 96.12 133 SER A N 1
ATOM 1034 C CA . SER A 1 133 ? 5.168 -0.204 -6.392 1.00 96.12 133 SER A CA 1
ATOM 1035 C C . SER A 1 133 ? 6.583 0.275 -6.083 1.00 96.12 133 SER A C 1
ATOM 1037 O O . SER A 1 133 ? 7.138 1.091 -6.814 1.00 96.12 133 SER A O 1
ATOM 1039 N N . TRP A 1 134 ? 7.219 -0.270 -5.044 1.00 96.88 134 TRP A N 1
ATOM 1040 C CA . TRP A 1 134 ? 8.669 -0.111 -4.895 1.00 96.88 134 TRP A CA 1
ATOM 1041 C C . TRP A 1 134 ? 9.401 -0.556 -6.170 1.00 96.88 134 TRP A C 1
ATOM 1043 O O . TRP A 1 134 ? 9.048 -1.590 -6.745 1.00 96.88 134 TRP A O 1
ATOM 1053 N N . SER A 1 135 ? 10.409 0.196 -6.614 1.00 96.88 135 SER A N 1
ATOM 1054 C CA . SER A 1 135 ? 11.125 -0.111 -7.862 1.00 96.88 135 SER A CA 1
ATOM 1055 C C . SER A 1 135 ? 11.766 -1.496 -7.837 1.00 96.88 135 SER A C 1
ATOM 1057 O O . SER A 1 135 ? 11.756 -2.220 -8.833 1.00 96.88 135 SER A O 1
ATOM 1059 N N . GLU A 1 136 ? 12.273 -1.911 -6.677 1.00 95.94 136 GLU A N 1
ATOM 1060 C CA . GLU A 1 136 ? 12.857 -3.234 -6.518 1.00 95.94 136 GLU A CA 1
ATOM 1061 C C . GLU A 1 136 ? 11.829 -4.371 -6.588 1.00 95.94 136 GLU A C 1
ATOM 1063 O O . GLU A 1 136 ? 12.194 -5.479 -6.973 1.00 95.94 136 GLU A O 1
ATOM 1068 N N . TYR A 1 137 ? 10.547 -4.110 -6.298 1.00 96.50 137 TYR A N 1
ATOM 1069 C CA . TYR A 1 137 ? 9.490 -5.108 -6.465 1.00 96.50 137 TYR A CA 1
ATOM 1070 C C . TYR A 1 137 ? 9.393 -5.550 -7.926 1.00 96.50 137 TYR A C 1
ATOM 1072 O O . TYR A 1 137 ? 9.508 -6.741 -8.215 1.00 96.50 137 TYR A O 1
ATOM 1080 N N . LEU A 1 138 ? 9.256 -4.587 -8.845 1.00 96.19 138 LEU A N 1
ATOM 1081 C CA . LEU A 1 138 ? 9.202 -4.857 -10.283 1.00 96.19 138 LEU A CA 1
ATOM 1082 C C . LEU A 1 138 ? 10.480 -5.545 -10.767 1.00 96.19 138 LEU A C 1
ATOM 1084 O O . LEU A 1 138 ? 10.409 -6.504 -11.532 1.00 96.19 138 LEU A O 1
ATOM 1088 N N . ALA A 1 139 ? 11.643 -5.112 -10.272 1.00 95.56 139 ALA A N 1
ATOM 1089 C CA . ALA A 1 139 ? 12.922 -5.723 -10.624 1.00 95.56 139 ALA A CA 1
ATOM 1090 C C . ALA A 1 139 ? 13.041 -7.197 -10.188 1.00 95.56 139 ALA A C 1
ATOM 1092 O O . ALA A 1 139 ? 13.836 -7.940 -10.762 1.00 95.56 139 ALA A O 1
ATOM 1093 N N . TRP A 1 140 ? 12.305 -7.632 -9.160 1.00 95.81 140 TRP A N 1
ATOM 1094 C CA . TRP A 1 140 ? 12.398 -8.995 -8.625 1.00 95.81 140 TRP A CA 1
ATOM 1095 C C . TRP A 1 140 ? 11.253 -9.913 -9.025 1.00 95.81 140 TRP A C 1
ATOM 1097 O O . TRP A 1 140 ? 11.484 -11.110 -9.186 1.00 95.81 140 TRP A O 1
ATOM 1107 N N . PHE A 1 141 ? 10.038 -9.382 -9.131 1.00 95.19 141 PHE A N 1
ATOM 1108 C CA . PHE A 1 141 ? 8.817 -10.166 -9.321 1.00 95.19 141 PHE A CA 1
ATOM 1109 C C . PHE A 1 141 ? 8.108 -9.875 -10.648 1.00 95.19 141 PHE A C 1
ATOM 1111 O O . PHE A 1 141 ? 7.146 -10.574 -10.980 1.00 95.19 141 PHE A O 1
ATOM 1118 N N . GLY A 1 142 ? 8.592 -8.886 -11.405 1.00 96.06 142 GLY A N 1
ATOM 1119 C CA . GLY A 1 142 ? 7.932 -8.388 -12.605 1.00 96.06 142 GLY A CA 1
ATOM 1120 C C . GLY A 1 142 ? 6.644 -7.633 -12.283 1.00 96.06 142 GLY A C 1
ATOM 1121 O O . GLY A 1 142 ? 6.391 -7.234 -11.148 1.00 96.06 142 GLY A O 1
ATOM 1122 N N . ASP A 1 143 ? 5.822 -7.445 -13.306 1.00 95.69 143 ASP A N 1
ATOM 1123 C CA . ASP A 1 143 ? 4.576 -6.677 -13.279 1.00 95.69 143 ASP A CA 1
ATOM 1124 C C . ASP A 1 143 ? 3.316 -7.554 -13.258 1.00 95.69 143 ASP A C 1
ATOM 1126 O O . ASP A 1 143 ? 2.209 -7.031 -13.245 1.00 95.69 143 ASP A O 1
ATOM 1130 N N . VAL A 1 144 ? 3.460 -8.883 -13.206 1.00 95.31 144 VAL A N 1
ATOM 1131 C CA . VAL A 1 144 ? 2.339 -9.843 -13.275 1.00 95.31 144 VAL A CA 1
ATOM 1132 C C . VAL A 1 144 ? 1.277 -9.606 -12.190 1.00 95.31 144 VAL A C 1
ATOM 1134 O O . VAL A 1 144 ? 0.101 -9.902 -12.403 1.00 95.31 144 VAL A O 1
ATOM 1137 N N . ASP A 1 145 ? 1.665 -9.065 -11.031 1.00 94.75 145 ASP A N 1
ATOM 1138 C CA . ASP A 1 145 ? 0.718 -8.724 -9.961 1.00 94.75 145 ASP A CA 1
ATOM 1139 C C . ASP A 1 145 ? 0.006 -7.378 -10.149 1.00 94.75 145 ASP A C 1
ATOM 1141 O O . ASP A 1 145 ? -0.937 -7.076 -9.422 1.00 94.75 145 ASP A O 1
ATOM 1145 N N . LEU A 1 146 ? 0.475 -6.543 -11.075 1.00 95.56 146 LEU A N 1
ATOM 1146 C CA . LEU A 1 146 ? 0.033 -5.164 -11.242 1.00 95.56 146 LEU A CA 1
ATOM 1147 C C . LEU A 1 146 ? -0.862 -5.061 -12.472 1.00 95.56 146 LEU A C 1
ATOM 1149 O O . LEU A 1 146 ? -0.416 -4.792 -13.588 1.00 95.56 146 LEU A O 1
ATOM 1153 N N . LYS A 1 147 ? -2.156 -5.279 -12.256 1.00 95.62 147 LYS A N 1
ATOM 1154 C CA . LYS A 1 147 ? -3.160 -5.229 -13.320 1.00 95.62 147 LYS A CA 1
ATOM 1155 C C . LYS A 1 147 ? -3.796 -3.840 -13.389 1.00 95.62 147 LYS A C 1
ATOM 1157 O O . LYS A 1 147 ? -4.182 -3.317 -12.349 1.00 95.62 147 LYS A O 1
ATOM 1162 N N . PRO A 1 148 ? -3.918 -3.219 -14.572 1.00 97.25 148 PRO A N 1
ATOM 1163 C CA . PRO A 1 148 ? -4.601 -1.936 -14.698 1.00 97.25 148 PRO A CA 1
ATOM 1164 C C . PRO A 1 148 ? -6.019 -2.007 -14.128 1.00 97.25 148 PRO A C 1
ATOM 1166 O O . PRO A 1 148 ? -6.721 -2.991 -14.347 1.00 97.25 148 PRO A O 1
ATOM 1169 N N . VAL A 1 149 ? -6.427 -0.972 -13.394 1.00 96.94 149 VAL A N 1
ATOM 1170 C CA . VAL A 1 149 ? -7.816 -0.830 -12.952 1.00 96.94 149 VAL A 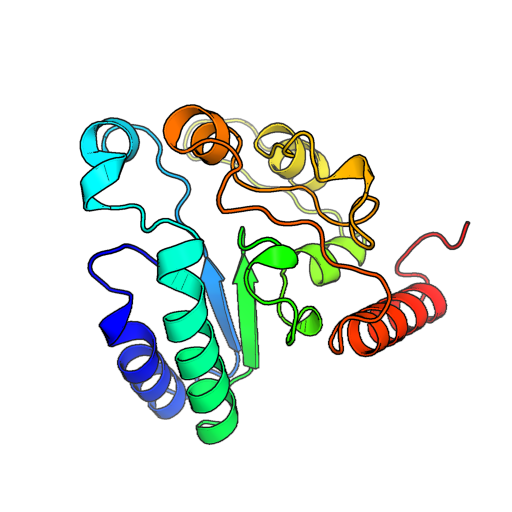CA 1
ATOM 1171 C C . VAL A 1 149 ? -8.597 -0.130 -14.055 1.00 96.94 149 VAL A C 1
ATOM 1173 O O . VAL A 1 149 ? -8.184 0.934 -14.528 1.00 96.94 149 VAL A O 1
ATOM 1176 N N . GLU A 1 150 ? -9.701 -0.749 -14.453 1.00 95.25 150 GLU A N 1
ATOM 1177 C CA . GLU A 1 150 ? -10.627 -0.240 -15.461 1.00 95.25 150 GLU A CA 1
ATOM 1178 C C . GLU A 1 150 ? -11.556 0.826 -14.864 1.00 95.25 150 GLU A C 1
ATOM 1180 O O . GLU A 1 150 ? -11.775 0.882 -13.651 1.00 95.25 150 GLU A O 1
ATOM 1185 N N . GLN A 1 151 ? -12.067 1.713 -15.717 1.00 92.44 151 GLN A N 1
ATOM 1186 C CA . GLN A 1 151 ? -12.843 2.885 -15.302 1.00 92.44 151 GLN A CA 1
ATOM 1187 C C . GLN A 1 151 ? -14.166 2.526 -14.605 1.00 92.44 151 GLN A C 1
ATOM 1189 O O . GLN A 1 151 ? -14.637 3.283 -13.760 1.00 92.44 151 GLN A O 1
ATOM 1194 N N . ASP A 1 152 ? -14.756 1.389 -14.952 1.00 91.38 152 ASP A N 1
ATOM 1195 C CA . ASP A 1 152 ? -16.014 0.866 -14.414 1.00 91.38 152 ASP A CA 1
ATOM 1196 C C . ASP A 1 152 ? -15.838 0.064 -13.112 1.00 91.38 152 ASP A C 1
ATOM 1198 O O . ASP A 1 152 ? -16.822 -0.393 -12.526 1.00 91.38 152 ASP A O 1
ATOM 1202 N N . SER A 1 153 ? -14.604 -0.079 -12.615 1.00 91.19 153 SER A N 1
ATOM 1203 C CA . SER A 1 153 ? -14.341 -0.774 -11.358 1.00 91.19 153 SER A CA 1
ATOM 1204 C C . SER A 1 153 ? -15.058 -0.087 -10.177 1.00 91.19 153 SER A C 1
ATOM 1206 O O . SER A 1 153 ? -14.940 1.133 -10.016 1.00 91.19 153 SER A O 1
ATOM 1208 N N . PRO A 1 154 ? -15.747 -0.837 -9.288 1.00 84.25 154 PRO A N 1
ATOM 1209 C CA . PRO A 1 154 ? -16.608 -0.270 -8.242 1.00 84.25 154 PRO A CA 1
ATOM 1210 C C . PRO A 1 154 ? -15.939 0.751 -7.309 1.00 84.25 154 PRO A C 1
ATOM 1212 O O . PRO A 1 154 ? -16.604 1.645 -6.786 1.00 84.25 154 PRO A O 1
ATOM 1215 N N . GLY A 1 155 ? -14.626 0.639 -7.082 1.00 91.31 155 GLY A N 1
ATOM 1216 C CA . GLY A 1 155 ? -13.897 1.574 -6.223 1.00 91.31 155 GLY A CA 1
ATOM 1217 C C . GLY A 1 155 ? -13.646 2.945 -6.860 1.00 91.31 155 GLY A C 1
ATOM 1218 O O . GLY A 1 155 ? -13.483 3.928 -6.138 1.00 91.31 155 GLY A O 1
ATOM 1219 N N . VAL A 1 156 ? -13.639 3.045 -8.194 1.00 93.25 156 VAL A N 1
ATOM 1220 C CA . VAL A 1 156 ? -13.231 4.263 -8.922 1.00 93.25 156 VAL A CA 1
ATOM 1221 C C . VAL A 1 156 ? -14.073 5.466 -8.531 1.00 93.25 156 VAL A C 1
ATOM 1223 O O . VAL A 1 156 ? -13.528 6.533 -8.249 1.00 93.25 156 VAL A O 1
ATOM 1226 N N . GLN A 1 157 ? -15.388 5.286 -8.417 1.00 90.44 157 GLN A N 1
ATOM 1227 C CA . GLN A 1 157 ? -16.293 6.366 -8.036 1.00 90.44 157 GLN A CA 1
ATOM 1228 C C . GLN A 1 157 ? -15.955 6.948 -6.651 1.00 90.44 157 GLN A C 1
ATOM 1230 O O . GLN A 1 157 ? -15.892 8.169 -6.495 1.00 90.44 157 GLN A O 1
ATOM 1235 N N . LYS A 1 158 ? -15.637 6.099 -5.663 1.00 89.94 158 LYS A N 1
ATOM 1236 C CA . LYS A 1 158 ? -15.226 6.551 -4.322 1.00 89.94 158 LYS A CA 1
ATOM 1237 C C . LYS A 1 158 ? -13.922 7.348 -4.361 1.00 89.94 158 LYS A C 1
ATOM 1239 O O . LYS A 1 158 ? -13.801 8.381 -3.700 1.00 89.94 158 LYS A O 1
ATOM 1244 N N . ALA A 1 159 ? -12.943 6.884 -5.139 1.00 91.19 159 ALA A N 1
ATOM 1245 C CA . ALA A 1 159 ? -11.673 7.586 -5.295 1.00 91.19 159 ALA A CA 1
ATOM 1246 C C . ALA A 1 159 ? -11.875 8.970 -5.929 1.00 91.19 159 ALA A C 1
ATOM 1248 O O . ALA A 1 159 ? -11.336 9.960 -5.430 1.00 91.19 159 ALA A O 1
ATOM 1249 N N . LEU A 1 160 ? -12.697 9.059 -6.980 1.00 88.81 160 LEU A N 1
ATOM 1250 C CA . LEU A 1 160 ? -13.036 10.324 -7.634 1.00 88.81 160 LEU A CA 1
ATOM 1251 C C . LEU A 1 160 ? -13.712 11.300 -6.667 1.00 88.81 160 LEU A C 1
ATOM 1253 O O . LEU A 1 160 ? -13.317 12.462 -6.595 1.00 88.81 160 LEU A O 1
ATOM 1257 N N . GLU A 1 161 ? -14.675 10.839 -5.870 1.00 89.25 161 GLU A N 1
ATOM 1258 C CA . GLU A 1 161 ? -15.337 11.667 -4.854 1.00 89.25 161 GLU A CA 1
ATOM 1259 C C . GLU A 1 161 ? -14.348 12.228 -3.827 1.00 89.25 161 GLU A C 1
ATOM 1261 O O . GLU A 1 161 ? -14.410 13.411 -3.470 1.00 89.25 161 GLU A O 1
ATOM 1266 N N . MET A 1 162 ? -13.391 11.409 -3.381 1.00 87.94 162 MET A N 1
ATOM 1267 C CA . MET A 1 162 ? -12.321 11.867 -2.498 1.00 87.94 162 MET A CA 1
ATOM 1268 C C . MET A 1 162 ? -11.440 12.917 -3.165 1.00 87.94 162 MET A C 1
ATOM 1270 O O . MET A 1 162 ? -11.182 13.953 -2.552 1.00 87.94 162 MET A O 1
ATOM 1274 N N . ILE A 1 163 ? -11.009 12.687 -4.406 1.00 87.31 163 ILE A N 1
ATOM 1275 C CA . ILE A 1 163 ? -10.170 13.628 -5.159 1.00 87.31 163 ILE A CA 1
ATOM 1276 C C . ILE A 1 163 ? -10.902 14.959 -5.338 1.00 87.31 163 ILE A C 1
ATOM 1278 O O . ILE A 1 163 ? -10.370 15.999 -4.956 1.00 87.31 163 ILE A O 1
ATOM 1282 N N . VAL A 1 164 ? -12.159 14.940 -5.792 1.00 87.06 164 VAL A N 1
ATOM 1283 C CA . VAL A 1 164 ? -12.996 16.143 -5.934 1.00 87.06 164 VAL A CA 1
ATOM 1284 C C . VAL A 1 164 ? -13.126 16.885 -4.603 1.00 87.06 164 VAL A C 1
ATOM 1286 O O . VAL A 1 164 ? -13.051 18.116 -4.558 1.00 87.06 164 VAL A O 1
ATOM 1289 N N . ARG A 1 165 ? -13.281 16.168 -3.485 1.00 86.06 165 ARG A N 1
ATOM 1290 C CA . ARG A 1 165 ? -13.327 16.785 -2.153 1.00 86.06 165 ARG A CA 1
ATOM 1291 C C . ARG A 1 165 ? -12.001 17.447 -1.771 1.00 86.06 165 ARG A C 1
ATOM 1293 O O . ARG A 1 165 ? -12.028 18.498 -1.134 1.00 86.06 165 ARG A O 1
ATOM 1300 N N . LEU A 1 166 ? -10.863 16.849 -2.120 1.00 82.12 166 LEU A N 1
ATOM 1301 C CA . LEU A 1 166 ? -9.534 17.420 -1.872 1.00 82.12 166 LEU A CA 1
ATOM 1302 C C . LEU A 1 166 ? -9.283 18.663 -2.737 1.00 82.12 166 LEU A C 1
ATOM 1304 O O . LEU A 1 166 ? -8.839 19.688 -2.222 1.00 82.12 166 LEU A O 1
ATOM 1308 N N . CYS A 1 167 ? -9.663 18.597 -4.010 1.00 79.00 167 CYS A N 1
ATOM 1309 C CA . CYS A 1 167 ? -9.683 19.701 -4.964 1.00 79.00 167 CYS A CA 1
ATOM 1310 C C . CYS A 1 167 ? -10.484 20.904 -4.441 1.00 79.00 167 CYS A C 1
ATOM 1312 O O . CYS A 1 167 ? -9.961 22.012 -4.341 1.00 79.00 167 CYS A O 1
ATOM 1314 N N . ARG A 1 168 ? -11.728 20.681 -3.991 1.00 79.94 168 ARG A N 1
ATOM 1315 C CA . ARG A 1 168 ? -12.594 21.735 -3.422 1.00 79.94 168 ARG A CA 1
ATOM 1316 C C . ARG A 1 168 ? -12.027 22.387 -2.160 1.00 79.94 168 ARG A C 1
ATOM 1318 O O . ARG A 1 168 ? -12.367 23.524 -1.860 1.00 79.94 168 ARG A O 1
ATOM 1325 N N . LYS A 1 169 ? -11.184 21.675 -1.410 1.00 73.31 169 LYS A N 1
ATOM 1326 C CA . LYS A 1 169 ? -10.502 22.198 -0.216 1.00 73.31 169 LYS A CA 1
ATOM 1327 C C . LYS A 1 169 ? -9.206 22.954 -0.542 1.00 73.31 169 LYS A C 1
ATOM 1329 O O . LYS A 1 169 ? -8.494 23.329 0.384 1.00 73.31 169 LYS A O 1
ATOM 1334 N N . GLY A 1 170 ? -8.875 23.141 -1.824 1.00 66.31 170 GLY A N 1
ATOM 1335 C CA . GLY A 1 170 ? -7.626 23.768 -2.262 1.00 66.31 170 GLY A CA 1
ATOM 1336 C C . GLY A 1 170 ? -6.381 22.924 -1.974 1.00 66.31 170 GLY A C 1
ATOM 1337 O O . GLY A 1 170 ? -5.273 23.444 -2.007 1.00 66.31 170 GLY A O 1
ATOM 1338 N N . SER A 1 171 ? -6.547 21.633 -1.658 1.00 60.41 171 SER A N 1
ATOM 1339 C CA . SER A 1 171 ? -5.439 20.737 -1.295 1.00 60.41 171 SER A CA 1
ATOM 1340 C C . SER A 1 171 ? -4.795 20.050 -2.505 1.00 60.41 171 SER A C 1
ATOM 1342 O O . SER A 1 171 ? -3.782 19.387 -2.336 1.00 60.41 171 SER A O 1
ATOM 1344 N N . VAL A 1 172 ? -5.381 20.183 -3.701 1.00 58.97 172 VAL A N 1
ATOM 1345 C CA . VAL A 1 172 ? -4.889 19.623 -4.973 1.00 58.97 172 VAL A CA 1
ATOM 1346 C C . VAL A 1 172 ? -5.097 20.674 -6.074 1.00 58.97 172 VAL A C 1
ATOM 1348 O O . VAL A 1 172 ? -6.203 21.221 -6.150 1.00 58.97 172 VAL A O 1
ATOM 1351 N N . PRO A 1 173 ? -4.103 20.960 -6.940 1.00 52.44 173 PRO A N 1
ATOM 1352 C CA . PRO A 1 173 ? -4.307 21.806 -8.114 1.00 52.44 173 PRO A CA 1
ATOM 1353 C C . PRO A 1 173 ? -5.354 21.167 -9.033 1.00 52.44 173 PRO A C 1
ATOM 1355 O O . PRO A 1 173 ? -5.186 20.030 -9.465 1.00 52.44 173 PRO A O 1
ATOM 1358 N N . CYS A 1 174 ? -6.448 21.875 -9.305 1.00 46.47 174 CYS A N 1
ATOM 1359 C CA . CYS A 1 174 ? -7.440 21.444 -10.288 1.00 46.47 174 CYS A CA 1
ATOM 1360 C C . CYS A 1 174 ? -6.994 21.972 -11.653 1.00 46.47 174 CYS A C 1
ATOM 1362 O O . CYS A 1 174 ? -6.991 23.187 -11.846 1.00 46.47 174 CYS A O 1
ATOM 1364 N N . GLY A 1 175 ? -6.583 21.081 -12.553 1.00 42.62 175 GLY A N 1
ATOM 1365 C CA . GLY A 1 175 ? -6.243 21.378 -13.944 1.00 42.62 175 GLY A CA 1
ATOM 1366 C C . GLY A 1 175 ? -6.895 20.360 -14.856 1.00 42.62 175 GLY A C 1
ATOM 1367 O O . GLY A 1 175 ? -6.873 19.169 -14.471 1.00 42.62 175 GLY A O 1
#

Foldseek 3Di:
DWPVCLVPLLVVVVVCLVVVAQEDEAEQDDQDDVSLVVVVRTHDFLVVNQVSVVVNVVSCVVSNHHYAYHQNWCLSHVQCSVRYCLLVVQLDDFDWDAPDVGDIDGCNPVVLVQADDAPQLVVAPCNVRTSHHGPVSCVPPNCVSPHGHDCPRNNNVVSVVSVVVSVVVVSHDDD

Sequence (175 aa):
MSRGNLSRLGGMLKIYAESGVKRVNFAYPHALGNARKNRHLLLPRYTELGGCLEALIGAAQEFEVAIDFEAVPFCVIPAFPELVGELHELRGSEKRFTPVHDKTRDWNHARRAIKAKGPGCSRCVYDMICEGSWSEYLAWFGDVDLKPVEQDSPGVQKALEMIVRLCRKGSVPCG

Secondary structure (DSSP, 8-state):
--TTTGGGHHHHHHHHHHTT--EEEEEPP---HHHHHTHHHHPPPHHHHHHHHHHHHHHHHHTT-EEEEES--GGGSTT-GGGBTHHHHTT----EE--TTS--EEHHHHHHHTEE--GGGGGSTTTTT---EEHHHHHHH-STT-PPPPTT-HHHHHHHHHHHHHHHTTSS---

Radius of gyration: 16.52 Å; chains: 1; bounding box: 40×39×43 Å